Protein AF-A0A7S0QNR1-F1 (afdb_monomer_lite)

Foldseek 3Di:
DVQVVQVVVQVVQLVVLVVVLVVLVVVLVVCVPDPVCVVPPNVVSSVVSVVVSVVDHSGDPDDVVVVVVDDPVVVVVVVVVVPDDPCPDPVNPDDDPDDPDPDPPPVVVPD

pLDDT: mean 79.13, std 11.15, range [51.59, 95.31]

Structure (mmCIF, N/CA/C/O backbone):
data_AF-A0A7S0QNR1-F1
#
_entry.id   AF-A0A7S0QNR1-F1
#
loop_
_atom_site.group_PDB
_atom_site.id
_atom_site.type_symbol
_atom_site.label_atom_id
_atom_site.label_alt_id
_atom_site.label_comp_id
_atom_site.label_asym_id
_atom_site.label_entity_id
_atom_site.label_seq_id
_atom_site.pdbx_PDB_ins_code
_atom_site.Cartn_x
_atom_site.Cartn_y
_atom_site.Cartn_z
_atom_site.occupancy
_atom_site.B_iso_or_equiv
_atom_site.auth_seq_id
_atom_site.auth_comp_id
_atom_site.auth_asym_id
_atom_site.auth_atom_id
_atom_site.pdbx_PDB_model_num
ATOM 1 N N . VAL A 1 1 ? -16.255 -2.489 23.743 1.00 79.06 1 VAL A N 1
ATOM 2 C CA . VAL A 1 1 ? -16.765 -3.231 22.560 1.00 79.06 1 VAL A CA 1
ATOM 3 C C . VAL A 1 1 ? -16.484 -2.485 21.260 1.00 79.06 1 VAL A C 1
ATOM 5 O O . VAL A 1 1 ? -15.588 -2.900 20.547 1.00 79.06 1 VAL A O 1
ATOM 8 N N . LEU A 1 2 ? -17.177 -1.383 20.931 1.00 81.88 2 LEU A N 1
ATOM 9 C CA . LEU A 1 2 ? -16.947 -0.648 19.667 1.00 81.88 2 LEU A CA 1
ATOM 10 C C . LEU A 1 2 ? -15.552 -0.001 19.571 1.00 81.88 2 LEU A C 1
ATOM 12 O O . LEU A 1 2 ? -14.959 0.015 18.498 1.00 81.88 2 LEU A O 1
ATOM 16 N N . SER A 1 3 ? -15.012 0.479 20.695 1.00 86.19 3 SER A N 1
ATOM 17 C CA . SER A 1 3 ? -13.618 0.931 20.819 1.00 86.19 3 SER A CA 1
ATOM 18 C C . SER A 1 3 ? -12.624 -0.162 20.429 1.00 86.19 3 SER A C 1
ATOM 20 O O . SER A 1 3 ? -11.710 0.076 19.648 1.00 86.19 3 SER A O 1
ATOM 22 N N . ASP A 1 4 ? -12.853 -1.367 20.943 1.00 90.44 4 ASP A N 1
ATOM 23 C CA . ASP A 1 4 ? -11.942 -2.504 20.816 1.00 90.44 4 ASP A CA 1
ATOM 24 C C . ASP A 1 4 ? -11.988 -3.039 19.381 1.00 90.44 4 ASP A C 1
ATOM 26 O O . ASP A 1 4 ? -10.953 -3.260 18.760 1.00 90.44 4 ASP A O 1
ATOM 30 N N . VAL A 1 5 ? -13.193 -3.121 18.802 1.00 90.50 5 VAL A N 1
ATOM 31 C CA . VAL A 1 5 ? -13.392 -3.422 17.377 1.00 90.50 5 VAL A CA 1
ATOM 32 C C . VAL A 1 5 ? -12.713 -2.371 16.502 1.00 90.50 5 VAL A C 1
ATOM 34 O O . VAL A 1 5 ? -12.017 -2.719 15.552 1.00 90.50 5 VAL A O 1
ATOM 37 N N . SER A 1 6 ? -12.870 -1.081 16.815 1.00 89.69 6 SER A N 1
ATOM 38 C CA . SER A 1 6 ? -12.200 -0.023 16.058 1.00 89.69 6 SER A CA 1
ATOM 39 C C . SER A 1 6 ? -10.682 -0.151 16.134 1.00 89.69 6 SER A C 1
ATOM 41 O O . SER A 1 6 ? -10.022 0.101 15.131 1.00 89.69 6 SER A O 1
ATOM 43 N N . GLN A 1 7 ? -10.120 -0.510 17.286 1.00 91.12 7 GLN A N 1
ATOM 44 C CA . GLN A 1 7 ? -8.679 -0.673 17.449 1.00 91.12 7 GLN A CA 1
ATOM 45 C C . GLN A 1 7 ? -8.148 -1.856 16.629 1.00 91.12 7 GLN A C 1
ATOM 47 O O . GLN A 1 7 ? -7.162 -1.695 15.909 1.00 91.12 7 GLN A O 1
ATOM 52 N N . GLU A 1 8 ? -8.826 -3.002 16.680 1.00 93.62 8 GLU A N 1
ATOM 53 C CA . GLU A 1 8 ? -8.446 -4.191 15.910 1.00 93.62 8 GLU A CA 1
ATOM 54 C C . GLU A 1 8 ? -8.516 -3.923 14.400 1.00 93.62 8 GLU A C 1
ATOM 56 O O . GLU A 1 8 ? -7.561 -4.173 13.663 1.00 93.62 8 GLU A O 1
ATOM 61 N N . LEU A 1 9 ? -9.611 -3.306 13.938 1.00 90.38 9 LEU A N 1
ATOM 62 C CA . LEU A 1 9 ? -9.765 -2.937 12.532 1.00 90.38 9 LEU A CA 1
ATOM 63 C C . LEU A 1 9 ? -8.675 -1.959 12.087 1.00 90.38 9 LEU A C 1
ATOM 65 O O . LEU A 1 9 ? -8.134 -2.110 10.994 1.00 90.38 9 LEU A O 1
ATOM 69 N N . ARG A 1 10 ? -8.307 -0.972 12.915 1.00 92.31 10 ARG A N 1
ATOM 70 C CA . ARG A 1 10 ? -7.196 -0.065 12.587 1.00 92.31 10 ARG A CA 1
ATOM 71 C C . ARG A 1 10 ? -5.899 -0.834 12.375 1.00 92.31 10 ARG A C 1
ATOM 73 O O . ARG A 1 10 ? -5.246 -0.603 11.364 1.00 92.31 10 ARG A O 1
ATOM 80 N N . ALA A 1 11 ? -5.560 -1.763 13.267 1.00 92.75 11 ALA A N 1
ATOM 81 C CA . ALA A 1 11 ? -4.352 -2.572 13.130 1.00 92.75 11 ALA A CA 1
ATOM 82 C C . ALA A 1 11 ? -4.364 -3.400 11.830 1.00 92.75 11 ALA A C 1
ATOM 84 O O . ALA A 1 11 ? -3.403 -3.351 11.055 1.00 92.75 11 ALA A O 1
ATOM 85 N N . GLU A 1 12 ? -5.470 -4.093 11.540 1.00 94.25 12 GLU A N 1
ATOM 86 C CA . GLU A 1 12 ? -5.610 -4.902 10.323 1.00 94.25 12 GLU A CA 1
ATOM 87 C C . GLU A 1 12 ? -5.521 -4.043 9.048 1.00 94.25 12 GLU A C 1
ATOM 89 O O . GLU A 1 12 ? -4.783 -4.369 8.109 1.00 94.25 12 GLU A O 1
ATOM 94 N N . TYR A 1 13 ? -6.248 -2.921 8.995 1.00 92.06 13 TYR A N 1
ATOM 95 C CA . TYR A 1 13 ? -6.255 -2.040 7.827 1.00 92.06 13 TYR A CA 1
ATOM 96 C C .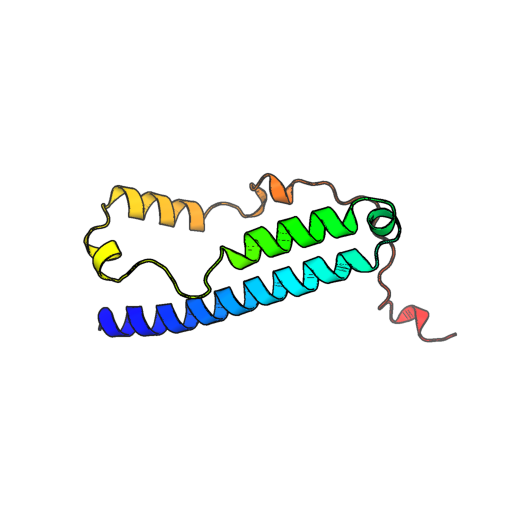 TYR A 1 13 ? -4.925 -1.309 7.636 1.00 92.06 13 TYR A C 1
ATOM 98 O O . TYR A 1 13 ? -4.497 -1.166 6.486 1.00 92.06 13 TYR A O 1
ATOM 106 N N . SER A 1 14 ? -4.240 -0.911 8.712 1.00 93.75 14 SER A N 1
ATOM 107 C CA . SER A 1 14 ? -2.887 -0.346 8.640 1.00 93.75 14 SER A CA 1
ATOM 108 C C . SER A 1 14 ? -1.910 -1.349 8.029 1.00 93.75 14 SER A C 1
ATOM 110 O O . SER A 1 14 ? -1.195 -1.015 7.078 1.00 93.75 14 SER A O 1
ATOM 112 N N . LEU A 1 15 ? -1.943 -2.608 8.483 1.00 95.31 15 LEU A N 1
ATOM 113 C CA . LEU A 1 15 ? -1.117 -3.680 7.923 1.00 95.31 15 LEU A CA 1
ATOM 114 C C . LEU A 1 15 ? -1.439 -3.929 6.441 1.00 95.31 15 LEU A C 1
ATOM 116 O O . LEU A 1 15 ? -0.539 -3.983 5.596 1.00 95.31 15 LEU A O 1
ATOM 120 N N . ARG A 1 16 ? -2.728 -4.025 6.089 1.00 94.56 16 ARG A N 1
ATOM 121 C CA . ARG A 1 16 ? -3.172 -4.195 4.696 1.00 94.56 16 ARG A CA 1
ATOM 122 C C . ARG A 1 16 ? -2.688 -3.042 3.814 1.00 94.56 16 ARG A C 1
ATOM 124 O O . ARG A 1 16 ? -2.221 -3.278 2.698 1.00 94.56 16 ARG A O 1
ATOM 131 N N . LYS A 1 17 ? -2.760 -1.800 4.298 1.00 92.94 17 LYS A N 1
ATOM 132 C CA . LYS A 1 17 ? -2.314 -0.618 3.551 1.00 92.94 17 LYS A CA 1
ATOM 133 C C . LYS A 1 17 ? -0.797 -0.590 3.388 1.00 92.94 17 LYS A C 1
ATOM 135 O O . LYS A 1 17 ? -0.325 -0.319 2.287 1.00 92.94 17 LYS A O 1
ATOM 140 N N . GLN A 1 18 ? -0.036 -0.961 4.416 1.00 94.19 18 GLN A N 1
ATOM 141 C CA . GLN A 1 18 ? 1.417 -1.122 4.319 1.00 94.19 18 GLN A CA 1
ATOM 142 C C . GLN A 1 18 ? 1.802 -2.146 3.238 1.00 94.19 18 GLN A C 1
ATOM 144 O O . GLN A 1 18 ? 2.663 -1.872 2.400 1.00 94.19 18 GLN A O 1
ATOM 149 N N . MET A 1 19 ? 1.114 -3.291 3.194 1.00 94.88 19 MET A N 1
ATOM 150 C CA . MET A 1 19 ? 1.321 -4.305 2.154 1.00 94.88 19 MET A CA 1
ATOM 151 C C . MET A 1 19 ? 1.004 -3.779 0.748 1.00 94.88 19 MET A C 1
ATOM 153 O O . MET A 1 19 ? 1.745 -4.055 -0.198 1.00 94.88 19 MET A O 1
ATOM 157 N N . LEU A 1 20 ? -0.066 -2.994 0.592 1.00 93.44 20 LEU A N 1
ATOM 158 C CA . LEU A 1 20 ? -0.405 -2.363 -0.686 1.00 93.44 20 LEU A CA 1
ATOM 159 C C . LEU A 1 20 ? 0.653 -1.344 -1.126 1.00 93.44 20 LEU A C 1
ATOM 161 O O . LEU A 1 20 ? 1.053 -1.367 -2.289 1.00 93.44 20 LEU A O 1
ATOM 165 N N . LEU A 1 21 ? 1.153 -0.502 -0.218 1.00 92.25 21 LEU A N 1
ATOM 166 C CA . LEU A 1 21 ? 2.221 0.458 -0.518 1.00 92.25 21 LEU A CA 1
ATOM 167 C C . LEU A 1 21 ? 3.507 -0.256 -0.950 1.00 92.25 21 LEU A C 1
ATOM 169 O O . LEU A 1 21 ? 4.110 0.106 -1.963 1.00 92.25 21 LEU A O 1
ATOM 173 N N . GLN A 1 22 ? 3.880 -1.331 -0.251 1.00 92.75 22 GLN A N 1
ATOM 174 C CA . GLN A 1 22 ? 5.017 -2.165 -0.636 1.00 92.75 22 GLN A CA 1
ATOM 175 C C . GLN A 1 22 ? 4.818 -2.781 -2.026 1.00 92.75 22 GLN A C 1
ATOM 177 O O . GLN A 1 22 ? 5.729 -2.755 -2.858 1.00 92.75 22 GLN A O 1
ATOM 182 N N . ARG A 1 23 ? 3.617 -3.300 -2.313 1.00 93.19 23 ARG A N 1
ATOM 183 C CA . ARG A 1 23 ? 3.276 -3.861 -3.626 1.00 93.19 23 ARG A CA 1
ATOM 184 C C . ARG A 1 23 ? 3.400 -2.816 -4.733 1.00 93.19 23 ARG A C 1
ATOM 186 O O . ARG A 1 23 ? 3.965 -3.133 -5.777 1.00 93.19 23 ARG A O 1
ATOM 193 N N . VAL A 1 24 ? 2.927 -1.588 -4.513 1.00 90.44 24 VAL A N 1
ATOM 194 C CA . VAL A 1 24 ? 3.109 -0.481 -5.468 1.00 90.44 24 VAL A CA 1
ATOM 195 C C . VAL A 1 24 ? 4.596 -0.225 -5.711 1.00 90.44 24 VAL A C 1
ATOM 197 O O . VAL A 1 24 ? 5.009 -0.134 -6.864 1.00 90.44 24 VAL A O 1
ATOM 200 N N . GLY A 1 25 ? 5.415 -0.192 -4.655 1.00 87.81 25 GLY A N 1
ATOM 201 C CA . GLY A 1 25 ? 6.863 -0.012 -4.774 1.00 87.81 25 GLY A CA 1
ATOM 202 C C . GLY A 1 25 ? 7.548 -1.099 -5.612 1.00 87.81 25 GLY A C 1
ATOM 203 O O . GLY A 1 25 ? 8.364 -0.790 -6.478 1.00 87.81 25 GLY A O 1
ATOM 204 N N . VAL A 1 26 ? 7.196 -2.371 -5.405 1.00 90.00 26 VAL A N 1
ATOM 205 C CA . VAL A 1 26 ? 7.744 -3.492 -6.192 1.00 90.00 26 VAL A CA 1
ATOM 206 C C . VAL A 1 26 ? 7.278 -3.436 -7.649 1.00 90.00 26 VAL A C 1
ATOM 208 O O . VAL A 1 26 ? 8.082 -3.628 -8.561 1.00 90.00 26 VAL A O 1
ATOM 211 N N . VAL A 1 27 ? 6.001 -3.127 -7.889 1.00 88.50 27 VAL A N 1
ATOM 212 C CA . VAL A 1 27 ? 5.457 -2.967 -9.246 1.00 88.50 27 VAL A CA 1
ATOM 213 C C . VAL A 1 27 ? 6.149 -1.812 -9.973 1.00 88.50 27 VAL A C 1
ATOM 215 O O . VAL A 1 27 ? 6.544 -1.981 -11.123 1.00 88.50 27 VAL A O 1
ATOM 218 N N . ALA A 1 28 ? 6.380 -0.681 -9.304 1.00 85.12 28 ALA A N 1
ATOM 219 C CA . ALA A 1 28 ? 7.108 0.450 -9.874 1.00 85.12 28 ALA A CA 1
ATOM 220 C C . ALA A 1 28 ? 8.521 0.050 -10.328 1.00 85.12 28 ALA A C 1
ATOM 222 O O . ALA A 1 28 ? 8.901 0.335 -11.462 1.00 85.12 28 ALA A O 1
ATOM 223 N N . ARG A 1 29 ? 9.261 -0.693 -9.491 1.00 83.06 29 ARG A N 1
ATOM 224 C CA . ARG A 1 29 ? 10.601 -1.200 -9.842 1.00 83.06 29 ARG A CA 1
ATOM 225 C C . ARG A 1 29 ? 10.584 -2.194 -10.999 1.00 83.06 29 ARG A C 1
ATOM 227 O O . ARG A 1 29 ? 11.521 -2.229 -11.785 1.00 83.06 29 ARG A O 1
ATOM 234 N N . SER A 1 30 ? 9.521 -2.984 -11.161 1.00 84.06 30 SER A N 1
ATOM 235 C CA . SER A 1 30 ? 9.430 -3.929 -12.287 1.00 84.06 30 SER A CA 1
ATOM 236 C C . SER A 1 30 ? 9.503 -3.233 -13.656 1.00 84.06 30 SER A C 1
ATOM 238 O O . SER A 1 30 ? 10.022 -3.803 -14.616 1.00 84.06 30 SER A O 1
ATOM 240 N N . PHE A 1 31 ? 9.062 -1.972 -13.734 1.00 80.75 31 PHE A N 1
ATOM 241 C CA . PHE A 1 31 ? 9.130 -1.174 -14.954 1.00 80.75 31 PHE A CA 1
ATOM 242 C C . PHE A 1 31 ? 10.538 -0.657 -15.280 1.00 80.75 31 PHE A C 1
ATOM 244 O O . PHE A 1 31 ? 10.799 -0.332 -16.437 1.00 80.75 31 PHE A O 1
ATOM 251 N N . GLU A 1 32 ? 11.462 -0.631 -14.314 1.00 76.06 32 GLU A N 1
ATOM 252 C CA . GLU A 1 32 ? 12.854 -0.198 -14.522 1.00 76.06 32 GLU A CA 1
ATOM 253 C C . GLU A 1 32 ? 13.605 -1.110 -15.504 1.00 76.06 32 GLU A C 1
ATOM 255 O O . GLU A 1 32 ? 14.512 -0.675 -16.212 1.00 76.06 32 GLU A O 1
ATOM 260 N N . TYR A 1 33 ? 13.188 -2.373 -15.609 1.00 75.50 33 TYR A N 1
ATOM 261 C CA . TYR A 1 33 ? 13.785 -3.349 -16.517 1.00 75.50 33 TYR A CA 1
ATOM 262 C C . TYR A 1 33 ? 13.207 -3.291 -17.940 1.00 75.50 33 TYR A C 1
ATOM 264 O O . TYR A 1 33 ? 13.744 -3.926 -18.856 1.00 75.50 33 TYR A O 1
ATOM 272 N N . SER A 1 34 ? 12.157 -2.501 -18.179 1.00 79.06 34 SER A N 1
ATOM 273 C CA . SER A 1 34 ? 11.585 -2.323 -19.517 1.00 79.06 34 SER A CA 1
ATOM 274 C C . SER A 1 34 ? 12.552 -1.561 -20.430 1.00 79.06 34 SER A C 1
ATOM 276 O O . SER A 1 34 ? 13.076 -0.511 -20.060 1.00 79.06 34 SER A O 1
ATOM 278 N N . LYS A 1 35 ? 12.805 -2.075 -21.644 1.00 74.38 35 LYS A N 1
ATOM 279 C CA . LYS A 1 35 ? 13.602 -1.357 -22.662 1.00 74.38 35 LYS A CA 1
ATOM 280 C C . LYS A 1 35 ? 12.891 -0.079 -23.121 1.00 74.38 35 LYS A C 1
ATOM 282 O O . LYS A 1 35 ? 13.498 0.980 -23.115 1.00 74.38 35 LYS A O 1
ATOM 287 N N . ALA A 1 36 ? 11.586 -0.172 -23.383 1.00 71.88 36 ALA A N 1
ATOM 288 C CA . ALA A 1 36 ? 10.766 0.950 -23.843 1.00 71.88 36 ALA A CA 1
ATOM 289 C C . ALA A 1 36 ? 10.707 2.117 -22.841 1.00 71.88 36 ALA A C 1
ATOM 291 O O . ALA A 1 36 ? 10.533 3.264 -23.234 1.00 71.88 36 ALA A O 1
ATOM 292 N N . LEU A 1 37 ? 10.837 1.836 -21.539 1.00 72.75 37 LEU A N 1
ATOM 293 C CA . LEU A 1 37 ? 10.756 2.873 -20.510 1.00 72.75 37 LEU A CA 1
ATOM 294 C C . LEU A 1 37 ? 12.114 3.527 -20.211 1.00 72.75 37 LEU A C 1
ATOM 296 O O . LEU A 1 37 ? 12.156 4.714 -19.873 1.00 72.75 37 LEU A O 1
ATOM 300 N N . ARG A 1 38 ? 13.212 2.776 -20.377 1.00 69.00 38 ARG A N 1
ATOM 301 C CA . ARG A 1 38 ? 14.595 3.257 -20.208 1.00 69.00 38 ARG A CA 1
ATOM 302 C C . ARG A 1 38 ? 14.958 4.394 -21.161 1.00 69.00 38 ARG A C 1
ATOM 304 O O . ARG A 1 38 ? 15.769 5.238 -20.805 1.00 69.00 38 ARG A O 1
ATOM 311 N N . GLU A 1 39 ? 14.339 4.437 -22.335 1.00 75.12 39 GLU A N 1
ATOM 312 C CA . GLU A 1 39 ? 14.669 5.392 -23.399 1.00 75.12 39 GLU A CA 1
ATOM 313 C C . GLU A 1 39 ? 14.058 6.794 -23.207 1.00 75.12 39 GLU A C 1
ATOM 315 O O . GLU A 1 39 ? 14.356 7.689 -23.992 1.00 75.12 39 GLU A O 1
ATOM 320 N N . GLY A 1 40 ? 13.268 7.049 -22.150 1.00 69.81 40 GLY A N 1
ATOM 321 C CA . GLY A 1 40 ? 12.864 8.438 -21.876 1.00 69.81 40 GLY A CA 1
ATOM 322 C C . GLY A 1 40 ? 11.907 8.714 -20.718 1.00 69.81 40 GLY A C 1
ATOM 323 O O . GLY A 1 40 ? 11.829 9.854 -20.270 1.00 69.81 40 GLY A O 1
ATOM 324 N N . ALA A 1 41 ? 11.192 7.715 -20.194 1.00 77.69 41 ALA A N 1
ATOM 325 C CA . ALA A 1 41 ? 10.112 7.961 -19.226 1.00 77.6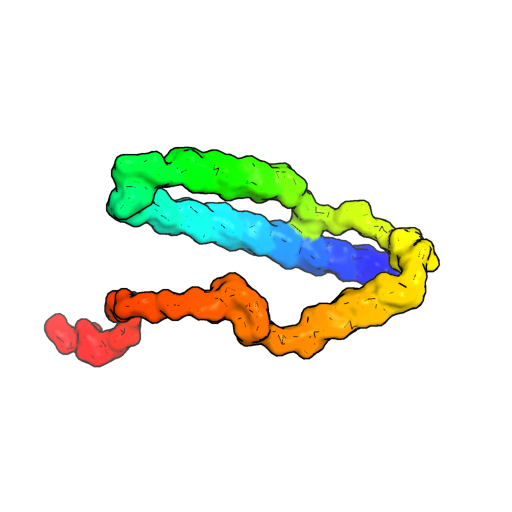9 41 ALA A CA 1
ATOM 326 C C . ALA A 1 41 ? 10.361 7.380 -17.826 1.00 77.69 41 ALA A C 1
ATOM 328 O O . ALA A 1 41 ? 9.629 7.709 -16.892 1.00 77.69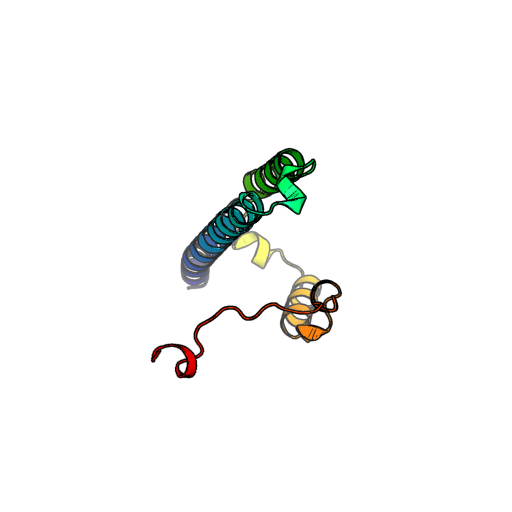 41 ALA A O 1
ATOM 329 N N . GLN A 1 42 ? 11.383 6.537 -17.648 1.00 80.69 42 GLN A N 1
ATOM 330 C CA . GLN A 1 42 ? 11.613 5.801 -16.402 1.00 80.69 42 GLN A CA 1
ATOM 331 C C . GLN A 1 42 ? 11.782 6.715 -15.183 1.00 80.69 42 GLN A C 1
ATOM 333 O O . GLN A 1 42 ? 11.104 6.512 -14.179 1.00 80.69 42 GLN A O 1
ATOM 338 N N . ALA A 1 43 ? 12.658 7.721 -15.267 1.00 79.38 43 ALA A N 1
ATOM 339 C CA . ALA A 1 43 ? 12.932 8.622 -14.145 1.00 79.38 43 ALA A CA 1
ATOM 340 C C . ALA A 1 43 ? 11.706 9.475 -13.772 1.00 79.38 43 ALA A C 1
ATOM 342 O O . ALA A 1 43 ? 11.436 9.715 -12.596 1.00 79.38 43 ALA A O 1
ATOM 343 N N . MET A 1 44 ? 10.929 9.900 -14.771 1.00 84.00 44 MET A N 1
ATOM 344 C CA . MET A 1 44 ? 9.707 10.676 -14.561 1.00 84.00 44 MET A CA 1
ATOM 345 C C . MET A 1 44 ? 8.606 9.821 -13.920 1.00 84.00 44 MET A C 1
ATOM 347 O O . MET A 1 44 ? 7.987 10.246 -12.944 1.00 84.00 44 MET A O 1
ATOM 351 N N . LEU A 1 45 ? 8.415 8.589 -14.406 1.00 83.25 45 LEU A N 1
ATOM 352 C CA . LEU A 1 45 ? 7.455 7.639 -13.846 1.00 83.25 45 LEU A CA 1
ATOM 353 C C . LEU A 1 45 ? 7.811 7.269 -12.400 1.00 83.25 45 LEU A C 1
ATOM 355 O O . LEU A 1 45 ? 6.941 7.306 -11.531 1.00 83.25 45 LEU A O 1
ATOM 359 N N . SER A 1 46 ? 9.078 6.943 -12.126 1.00 82.56 46 SER A N 1
ATOM 360 C CA . SER A 1 46 ? 9.524 6.576 -10.780 1.00 82.56 46 SER A CA 1
ATOM 361 C C . SER A 1 46 ? 9.357 7.738 -9.803 1.00 82.56 46 SER A C 1
ATOM 363 O O . SER A 1 46 ? 8.822 7.539 -8.714 1.00 82.56 46 SER A O 1
ATOM 365 N N . THR A 1 47 ? 9.716 8.957 -10.214 1.00 86.12 47 THR A N 1
ATOM 366 C CA . THR A 1 47 ? 9.546 10.172 -9.404 1.00 86.12 47 THR A CA 1
ATOM 367 C C . THR A 1 47 ? 8.078 10.424 -9.092 1.00 86.12 47 THR A C 1
ATOM 369 O O . THR A 1 47 ? 7.729 10.670 -7.939 1.00 86.12 47 THR A O 1
ATOM 372 N N . ARG A 1 48 ? 7.198 10.303 -10.093 1.00 88.31 48 ARG A N 1
ATOM 373 C CA . ARG A 1 48 ? 5.759 10.497 -9.906 1.00 88.31 48 ARG A CA 1
ATOM 374 C C . ARG A 1 48 ? 5.171 9.455 -8.959 1.00 88.31 48 ARG A C 1
ATOM 376 O O . ARG A 1 48 ? 4.520 9.827 -7.991 1.00 88.31 48 ARG A O 1
ATOM 383 N N . ILE A 1 49 ? 5.448 8.167 -9.181 1.00 86.94 49 ILE A N 1
ATOM 384 C CA . ILE A 1 49 ? 4.937 7.092 -8.317 1.00 86.94 49 ILE A CA 1
ATOM 385 C C . ILE A 1 49 ? 5.461 7.249 -6.886 1.00 86.94 49 ILE A C 1
ATOM 387 O O . ILE A 1 49 ? 4.687 7.137 -5.941 1.00 86.94 49 ILE A O 1
ATOM 391 N N . GLN A 1 50 ? 6.752 7.539 -6.701 1.00 85.94 50 GLN A N 1
ATOM 392 C CA . GLN A 1 50 ? 7.311 7.761 -5.366 1.00 85.94 50 GLN A CA 1
ATOM 393 C C . GLN A 1 50 ? 6.710 8.996 -4.686 1.00 85.94 50 GLN A C 1
ATOM 395 O O . GLN A 1 50 ? 6.471 8.957 -3.481 1.00 85.94 50 GLN A O 1
ATOM 400 N N . GLY A 1 51 ? 6.450 10.070 -5.437 1.00 89.38 51 GLY A N 1
ATOM 401 C CA . GLY A 1 51 ? 5.791 11.274 -4.935 1.00 89.38 51 GLY A CA 1
ATOM 402 C C . GLY A 1 51 ? 4.389 10.989 -4.399 1.00 89.38 51 GLY A C 1
ATOM 403 O O . GLY A 1 51 ? 4.081 11.386 -3.278 1.00 89.38 51 GLY A O 1
ATOM 404 N N . GLU A 1 52 ? 3.579 10.244 -5.152 1.00 89.44 52 GLU A N 1
ATOM 405 C CA . GLU A 1 52 ? 2.237 9.823 -4.726 1.00 89.44 52 GLU A CA 1
ATOM 406 C C . GLU A 1 52 ? 2.301 8.873 -3.520 1.00 89.44 52 GLU A C 1
ATOM 408 O O . GLU A 1 52 ? 1.622 9.078 -2.518 1.00 89.44 52 GL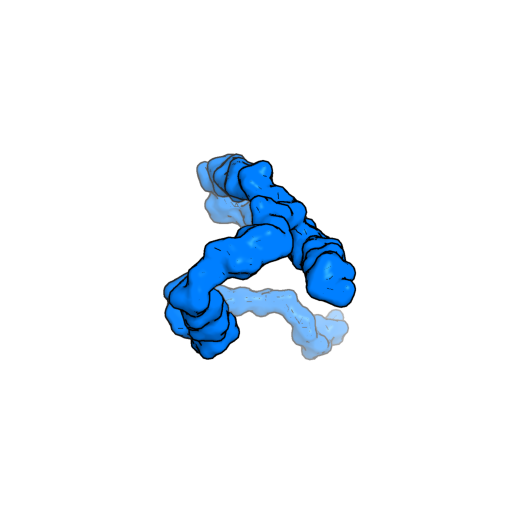U A O 1
ATOM 413 N N . VAL A 1 53 ? 3.173 7.857 -3.561 1.00 87.75 53 VAL A N 1
ATOM 414 C CA . VAL A 1 53 ? 3.317 6.876 -2.469 1.00 87.75 53 VAL A CA 1
ATOM 415 C C . VAL A 1 53 ? 3.745 7.541 -1.159 1.00 87.75 53 VAL A C 1
ATOM 417 O O . VAL A 1 53 ? 3.253 7.150 -0.105 1.00 87.75 53 VAL A O 1
ATOM 420 N N . ARG A 1 54 ? 4.611 8.564 -1.200 1.00 86.62 54 ARG A N 1
ATOM 421 C CA . ARG A 1 54 ? 5.030 9.316 0.000 1.00 86.62 54 ARG A CA 1
ATOM 422 C C . ARG A 1 54 ? 3.894 10.102 0.652 1.00 86.62 54 ARG A C 1
ATOM 424 O O . ARG A 1 54 ? 3.960 10.350 1.851 1.00 86.62 54 ARG A O 1
ATOM 431 N N . GLN A 1 55 ? 2.877 10.498 -0.112 1.00 88.75 55 GLN A N 1
ATOM 432 C CA . GLN A 1 55 ? 1.703 11.195 0.423 1.00 88.75 55 GLN A CA 1
ATOM 433 C C . GLN A 1 55 ? 0.710 10.232 1.089 1.00 88.75 55 GLN A C 1
ATOM 435 O O . GLN A 1 55 ? -0.150 10.657 1.860 1.00 88.75 55 GLN A O 1
ATOM 440 N N . LEU A 1 56 ? 0.825 8.928 0.826 1.00 88.56 56 LEU A N 1
ATOM 441 C CA . LEU A 1 56 ? -0.051 7.911 1.391 1.00 88.56 56 LEU A CA 1
ATOM 442 C C . LEU A 1 56 ? 0.502 7.396 2.725 1.00 88.56 56 LEU A C 1
ATOM 444 O O . LEU A 1 56 ? 1.560 6.777 2.790 1.00 88.56 56 LEU A O 1
ATOM 448 N N . GLN A 1 57 ? -0.260 7.586 3.799 1.00 86.88 57 GLN A N 1
ATOM 449 C CA . GLN A 1 57 ? 0.062 7.037 5.120 1.00 86.88 57 GLN A CA 1
ATOM 450 C C . GLN A 1 57 ? -0.576 5.661 5.309 1.00 86.88 57 GLN A C 1
ATOM 452 O O . GLN A 1 57 ? -1.717 5.465 4.898 1.00 86.88 57 GLN A O 1
ATOM 457 N N . ALA A 1 58 ? 0.126 4.707 5.927 1.00 86.50 58 ALA A N 1
ATOM 458 C CA . ALA A 1 58 ? -0.438 3.387 6.235 1.00 86.50 58 ALA A CA 1
ATOM 459 C C . ALA A 1 58 ? -1.554 3.470 7.290 1.00 86.50 58 ALA A C 1
ATOM 461 O O . ALA A 1 58 ? -2.565 2.785 7.171 1.00 86.50 58 ALA A O 1
ATOM 462 N N . GLU A 1 59 ? -1.397 4.363 8.265 1.00 88.62 59 GLU A N 1
ATOM 463 C CA . GLU A 1 59 ? -2.371 4.568 9.329 1.00 88.62 59 GLU A CA 1
ATOM 464 C C . GLU A 1 59 ? -3.642 5.263 8.792 1.00 88.62 59 GLU A C 1
ATOM 466 O O . GLU A 1 59 ? -3.546 6.198 7.985 1.00 88.62 59 GLU A O 1
ATOM 471 N N . PRO A 1 60 ? -4.848 4.828 9.197 1.00 84.50 60 PRO A N 1
ATOM 472 C CA . PRO A 1 60 ? -6.082 5.512 8.838 1.00 84.50 60 PRO A CA 1
ATOM 473 C C . PRO A 1 60 ? -6.177 6.885 9.519 1.00 84.50 60 PRO A C 1
ATOM 475 O O . PRO A 1 60 ? -5.971 7.019 10.727 1.00 84.50 60 PRO A O 1
ATOM 478 N N . SER A 1 61 ? -6.546 7.900 8.732 1.00 86.44 61 SER A N 1
ATOM 479 C CA . SER A 1 61 ? -6.635 9.312 9.140 1.00 86.44 61 SER A CA 1
ATOM 480 C C . SER A 1 61 ? -7.953 9.702 9.818 1.00 86.44 61 SER A C 1
ATOM 482 O O . SER A 1 61 ? -8.152 10.871 10.125 1.00 86.44 61 SER A O 1
ATOM 484 N N . PHE A 1 62 ? -8.869 8.754 10.002 1.00 84.06 62 PHE A N 1
ATOM 485 C CA . PHE A 1 62 ? -10.160 8.953 10.660 1.00 84.06 62 PHE A CA 1
ATOM 486 C C . PHE A 1 62 ? -10.190 8.183 11.977 1.00 84.06 62 PHE A C 1
ATOM 488 O O . PHE A 1 62 ? -9.456 7.214 12.149 1.00 84.06 62 PHE A O 1
ATOM 495 N N . SER A 1 63 ? -11.043 8.594 12.899 1.00 85.50 63 SER A N 1
ATOM 496 C CA . SER A 1 63 ? -11.252 8.026 14.225 1.00 85.50 63 SER A CA 1
ATOM 497 C C . SER A 1 63 ? -12.652 7.423 14.354 1.00 85.50 63 SER A C 1
ATOM 499 O O . SER A 1 63 ? -13.513 7.596 13.492 1.00 85.50 63 SER A O 1
ATOM 501 N N . ILE A 1 64 ? -12.910 6.739 15.470 1.00 86.50 64 ILE A N 1
ATOM 502 C CA . ILE A 1 64 ? -14.256 6.247 15.781 1.00 86.50 64 ILE A CA 1
ATOM 503 C C . ILE A 1 64 ? -15.268 7.395 15.953 1.00 86.50 64 ILE A C 1
ATOM 505 O O . ILE A 1 64 ? -16.448 7.220 15.666 1.00 86.50 64 ILE A O 1
ATOM 509 N N . TYR A 1 65 ? -14.818 8.587 16.358 1.00 87.56 65 TYR A N 1
ATOM 510 C CA . TYR A 1 65 ? -15.678 9.766 16.484 1.00 87.56 65 TYR A CA 1
ATOM 511 C C . TYR A 1 65 ? -16.199 10.238 15.130 1.00 87.56 65 TYR A C 1
ATOM 513 O O . TYR A 1 65 ? -17.359 10.622 15.025 1.00 87.56 65 TYR A O 1
ATOM 521 N N . ASP A 1 66 ? -15.385 10.125 14.081 1.00 85.81 66 ASP A N 1
ATOM 522 C CA . ASP A 1 66 ? -15.802 10.471 12.721 1.00 85.81 66 ASP A CA 1
ATOM 523 C C . ASP A 1 66 ? -16.920 9.549 12.225 1.00 85.81 66 ASP A C 1
ATOM 525 O O . ASP A 1 66 ? -17.787 9.982 11.472 1.00 85.81 66 ASP A O 1
ATOM 529 N N . VAL A 1 67 ? -16.945 8.298 12.697 1.00 81.31 67 VAL A N 1
ATOM 530 C CA . VAL A 1 67 ? -18.036 7.354 12.420 1.00 81.31 67 VAL A CA 1
ATOM 531 C C . VAL A 1 67 ? -19.312 7.765 13.154 1.00 81.31 67 VAL A C 1
ATOM 533 O O . VAL A 1 67 ? -20.380 7.745 12.554 1.00 81.31 67 VAL A O 1
ATOM 536 N N . TYR A 1 68 ? -19.219 8.183 14.420 1.00 83.69 68 TYR A N 1
ATOM 537 C CA . TYR A 1 68 ? -20.385 8.665 15.174 1.00 83.69 68 TYR A CA 1
ATOM 538 C C . TYR A 1 68 ? -20.960 9.972 14.620 1.00 83.69 68 TYR A C 1
ATOM 540 O O . TYR A 1 68 ? -22.165 10.192 14.691 1.00 83.69 68 TYR A O 1
ATOM 548 N N . CYS A 1 69 ? -20.108 10.834 14.069 1.00 87.75 69 CYS A N 1
ATOM 549 C CA . CYS A 1 69 ? -20.514 12.085 13.436 1.00 87.75 69 CYS A CA 1
ATOM 550 C C . CYS A 1 69 ? -20.954 11.904 11.973 1.00 87.75 69 CYS A C 1
ATOM 552 O O . CYS A 1 69 ? -21.438 12.859 11.358 1.00 87.75 69 CYS A O 1
ATOM 554 N N . ALA A 1 70 ? -20.763 10.716 11.388 1.00 84.69 70 ALA A N 1
ATOM 555 C CA . ALA A 1 70 ? -21.131 10.456 10.006 1.00 84.69 70 ALA A CA 1
ATOM 556 C C . ALA A 1 70 ? -22.655 10.468 9.849 1.00 84.69 70 ALA A C 1
ATOM 558 O O . ALA A 1 70 ? -23.391 9.859 10.620 1.00 84.69 70 ALA A O 1
ATOM 559 N N . ARG A 1 71 ? -23.134 11.153 8.809 1.00 80.38 71 ARG A N 1
ATOM 560 C CA . ARG A 1 71 ? -24.554 11.157 8.457 1.00 80.38 71 ARG A CA 1
ATOM 561 C C . ARG A 1 71 ? -24.944 9.848 7.771 1.00 80.38 71 ARG A C 1
ATOM 563 O O . ARG A 1 71 ? -24.161 9.297 6.992 1.00 80.38 71 ARG A O 1
ATOM 570 N N . ASP A 1 72 ? -26.189 9.422 7.961 1.00 77.00 72 ASP A N 1
ATOM 571 C CA . ASP A 1 72 ? -26.732 8.185 7.378 1.00 77.00 72 ASP A CA 1
ATOM 572 C C . ASP A 1 72 ? -26.598 8.124 5.843 1.00 77.00 72 ASP A C 1
ATOM 574 O O . ASP A 1 72 ? -26.360 7.062 5.261 1.00 77.00 72 ASP A O 1
ATOM 578 N N . ASP A 1 73 ? -26.661 9.273 5.163 1.00 73.38 73 ASP A N 1
ATOM 579 C CA . ASP A 1 73 ? -26.512 9.363 3.706 1.00 73.38 73 ASP A CA 1
ATOM 580 C C . ASP A 1 73 ? -25.086 9.055 3.207 1.00 73.38 73 ASP A C 1
ATOM 582 O O . ASP A 1 73 ? -24.886 8.656 2.054 1.00 73.38 73 ASP A O 1
ATOM 586 N N . VAL A 1 74 ? -24.072 9.221 4.058 1.00 70.31 74 VAL A N 1
ATOM 587 C CA . VAL A 1 74 ? -22.681 8.861 3.743 1.00 70.31 74 VAL A CA 1
ATOM 588 C C . VAL A 1 74 ? -22.498 7.347 3.854 1.00 70.31 74 VAL A C 1
ATOM 590 O O . VAL A 1 74 ? -21.879 6.729 2.984 1.00 70.31 74 VAL A O 1
ATOM 593 N N . VAL A 1 75 ? -23.109 6.729 4.866 1.00 68.81 75 VAL A N 1
ATOM 594 C CA . VAL A 1 75 ? -23.054 5.278 5.107 1.00 68.81 75 VAL A CA 1
ATOM 595 C C . VAL A 1 75 ? -23.716 4.495 3.962 1.00 68.81 75 VAL A C 1
ATOM 597 O O . VAL A 1 75 ? -23.157 3.507 3.473 1.00 68.81 75 VAL A O 1
ATOM 600 N N . ALA A 1 76 ? -24.856 4.974 3.456 1.00 71.56 76 ALA A N 1
ATOM 601 C CA . ALA A 1 76 ? -25.556 4.368 2.316 1.00 71.56 76 ALA A CA 1
ATOM 602 C C . ALA A 1 76 ? -24.735 4.397 1.002 1.00 71.56 76 ALA A C 1
ATOM 604 O O . ALA A 1 76 ? -24.810 3.492 0.165 1.00 71.56 76 ALA A O 1
ATOM 605 N N . ARG A 1 77 ? -23.895 5.422 0.809 1.00 66.75 77 ARG A N 1
ATOM 606 C CA . ARG A 1 77 ? -23.021 5.534 -0.375 1.00 66.75 77 ARG A CA 1
ATOM 607 C C . ARG A 1 77 ? -21.801 4.612 -0.308 1.00 66.75 77 ARG A C 1
ATOM 609 O O . ARG A 1 77 ? -21.386 4.058 -1.327 1.00 66.75 77 ARG A O 1
ATOM 616 N N . LEU A 1 78 ? -21.238 4.407 0.881 1.00 65.50 78 LEU A N 1
ATOM 617 C CA . LEU A 1 78 ? -20.100 3.500 1.076 1.00 65.50 78 LEU A CA 1
ATOM 618 C C . LEU A 1 78 ? -20.489 2.024 0.891 1.00 65.50 78 LEU A C 1
ATOM 620 O O . LEU A 1 78 ? -19.719 1.229 0.362 1.00 65.50 78 LEU A O 1
ATOM 624 N N . THR A 1 79 ? -21.705 1.654 1.283 1.00 62.31 79 THR A N 1
ATOM 625 C CA . THR A 1 79 ? -22.201 0.271 1.179 1.00 62.31 79 THR A CA 1
ATOM 626 C C . THR A 1 79 ? -22.596 -0.122 -0.247 1.00 62.31 79 THR A C 1
ATOM 628 O O . THR A 1 79 ? -22.321 -1.244 -0.676 1.00 62.31 79 THR A O 1
ATOM 631 N N . SER A 1 80 ? -23.160 0.806 -1.025 1.00 60.84 80 SER A N 1
ATOM 632 C CA . SER A 1 80 ? -23.482 0.572 -2.444 1.00 60.84 80 SER A CA 1
ATOM 633 C C . SER A 1 80 ? -22.238 0.442 -3.331 1.00 60.84 80 SER A C 1
ATOM 635 O O . SER A 1 80 ? -22.214 -0.357 -4.263 1.00 60.84 80 SER A O 1
ATOM 637 N N . SER A 1 81 ? -21.164 1.166 -3.016 1.00 60.25 81 SER A N 1
ATOM 638 C CA . SER A 1 81 ? -19.891 1.059 -3.743 1.00 60.25 81 SER A CA 1
ATOM 639 C C . SER A 1 81 ? -19.137 -0.246 -3.454 1.00 60.25 81 SER A C 1
ATOM 641 O O . SER A 1 81 ? -18.453 -0.756 -4.339 1.00 60.25 81 SER A O 1
ATOM 643 N N . ALA A 1 82 ? -19.311 -0.844 -2.270 1.00 60.12 82 ALA A N 1
ATOM 644 C CA . ALA A 1 82 ? -18.745 -2.157 -1.941 1.00 60.12 82 ALA A CA 1
ATOM 645 C C . ALA A 1 82 ? -19.391 -3.323 -2.718 1.00 60.12 82 ALA A C 1
ATOM 647 O O . ALA A 1 82 ? -18.778 -4.378 -2.866 1.00 60.12 82 ALA A O 1
ATOM 648 N N . SER A 1 83 ? -20.615 -3.132 -3.215 1.00 59.69 83 SER A N 1
ATOM 649 C CA . SER A 1 83 ? -21.393 -4.129 -3.966 1.00 59.69 83 SER A CA 1
ATOM 650 C C . SER A 1 83 ? -21.377 -3.894 -5.483 1.00 59.69 83 SER A C 1
ATOM 652 O O . SER A 1 83 ? -21.997 -4.648 -6.232 1.00 59.69 83 SER A O 1
ATOM 654 N N . ALA A 1 84 ? -20.645 -2.880 -5.953 1.00 64.25 84 ALA A N 1
ATOM 655 C CA . ALA A 1 84 ? -20.506 -2.598 -7.374 1.00 64.25 84 ALA A CA 1
ATOM 656 C C . ALA A 1 84 ? -19.704 -3.698 -8.090 1.00 64.25 84 ALA A C 1
ATOM 658 O O . ALA A 1 84 ? -18.679 -4.166 -7.585 1.00 64.25 84 ALA A O 1
ATOM 659 N N . ASP A 1 85 ? -20.149 -4.076 -9.295 1.00 65.12 85 ASP A N 1
ATOM 660 C CA . ASP A 1 85 ? -19.466 -5.071 -10.121 1.00 65.12 85 ASP A CA 1
ATOM 661 C C . ASP A 1 85 ? -18.026 -4.605 -10.399 1.00 65.12 85 ASP A C 1
ATOM 663 O O . ASP A 1 85 ? -17.825 -3.559 -11.036 1.00 65.12 85 ASP A O 1
ATOM 667 N N . PRO A 1 86 ? -17.006 -5.365 -9.961 1.00 59.78 86 PRO A N 1
ATOM 668 C CA . PRO A 1 86 ? -15.619 -5.010 -10.181 1.00 59.78 86 PRO A CA 1
ATOM 669 C C . PRO A 1 86 ? -15.264 -4.844 -11.661 1.00 59.78 86 PRO A C 1
ATOM 671 O O . PRO A 1 86 ? -14.270 -4.167 -11.911 1.00 59.78 86 PRO A O 1
ATOM 674 N N . ALA A 1 87 ? -16.004 -5.419 -12.614 1.00 60.12 87 ALA A N 1
ATOM 675 C CA . ALA A 1 87 ? -15.768 -5.286 -14.054 1.00 60.12 87 ALA A CA 1
ATOM 676 C C . ALA A 1 87 ? -16.225 -3.936 -14.644 1.00 60.12 87 ALA A C 1
ATOM 678 O O . ALA A 1 87 ? -15.761 -3.548 -15.715 1.00 60.12 87 ALA A O 1
ATOM 679 N N . SER A 1 88 ? -17.081 -3.189 -13.940 1.00 64.94 88 SER A N 1
ATOM 680 C CA . SER A 1 88 ? -17.597 -1.889 -14.400 1.00 64.94 88 SER A CA 1
ATOM 681 C C . SER A 1 88 ? -16.573 -0.746 -14.322 1.00 64.94 88 SER A C 1
ATOM 683 O O . SER A 1 88 ? -16.762 0.313 -14.922 1.00 64.94 88 SER A O 1
ATOM 685 N N . ALA A 1 89 ? -15.468 -0.940 -13.595 1.00 64.25 89 ALA A N 1
ATOM 686 C CA . ALA A 1 89 ? -14.450 0.086 -13.421 1.00 64.25 89 ALA A CA 1
ATOM 687 C C . ALA A 1 89 ? -13.691 0.337 -14.735 1.00 64.25 89 ALA A C 1
ATOM 689 O O . ALA A 1 89 ? -13.039 -0.567 -15.256 1.00 64.25 89 ALA A O 1
ATOM 690 N N . SER A 1 90 ? -13.694 1.585 -15.215 1.00 65.62 90 SER A N 1
ATOM 691 C CA . SER A 1 90 ? -13.036 2.007 -16.467 1.00 65.62 90 SER A CA 1
ATOM 692 C C . SER A 1 90 ? -11.570 1.544 -16.580 1.00 65.62 90 SER A C 1
ATOM 694 O O . SER A 1 90 ? -11.124 1.113 -17.640 1.00 65.62 90 SER A O 1
ATOM 696 N N . LEU A 1 91 ? -10.840 1.499 -15.458 1.00 59.91 91 LEU A N 1
ATOM 697 C CA . LEU A 1 91 ? -9.463 0.984 -15.375 1.00 59.91 91 LEU A CA 1
ATOM 698 C C . LEU A 1 91 ? -9.299 -0.492 -15.785 1.00 59.91 91 LEU A C 1
ATOM 700 O O . LEU A 1 91 ? -8.215 -0.888 -16.206 1.00 59.91 91 LEU A O 1
ATOM 704 N N . LYS A 1 92 ? -10.340 -1.319 -15.651 1.00 60.75 92 LYS A N 1
ATOM 705 C CA . LYS A 1 92 ? -10.322 -2.751 -16.001 1.00 60.75 92 LYS A CA 1
ATOM 706 C C . LYS A 1 92 ? -10.831 -3.035 -17.412 1.00 60.75 92 LYS A C 1
ATOM 708 O O . LYS A 1 92 ? -10.792 -4.181 -17.840 1.00 60.75 92 LYS A O 1
ATOM 713 N N . GLN A 1 93 ? -11.264 -2.009 -18.142 1.00 67.19 93 GLN A N 1
ATOM 714 C CA . GLN A 1 93 ? -11.750 -2.144 -19.517 1.00 67.19 93 GLN A CA 1
ATOM 715 C C . GLN A 1 93 ? -10.622 -2.105 -20.559 1.00 67.19 93 GLN A C 1
ATOM 717 O O . GLN A 1 93 ? -10.882 -2.179 -21.758 1.00 67.19 93 GLN A O 1
ATOM 722 N N . VAL A 1 94 ? -9.362 -1.981 -20.131 1.00 66.69 94 VAL A N 1
ATOM 723 C CA . VAL A 1 94 ? -8.228 -1.925 -21.057 1.00 66.69 94 VAL A CA 1
ATOM 724 C C . VAL A 1 94 ? -8.003 -3.299 -21.688 1.00 66.69 94 VAL A C 1
ATOM 726 O O . VAL A 1 94 ? -7.730 -4.281 -20.995 1.00 66.69 94 VAL A O 1
ATOM 729 N N . LEU A 1 95 ? -8.070 -3.357 -23.020 1.00 72.94 95 LEU A N 1
ATOM 730 C CA . LEU A 1 95 ? -7.754 -4.555 -23.788 1.00 72.94 95 LEU A CA 1
ATOM 731 C C . LEU A 1 95 ? -6.252 -4.858 -23.671 1.00 72.94 95 LEU A C 1
ATOM 733 O O . LEU A 1 95 ? -5.412 -4.145 -24.223 1.00 72.94 95 LEU A O 1
ATOM 737 N N . ILE A 1 96 ? -5.905 -5.926 -22.953 1.00 70.12 96 ILE A N 1
ATOM 738 C CA . ILE A 1 96 ? -4.525 -6.412 -22.888 1.00 70.12 96 ILE A CA 1
ATOM 739 C C . ILE A 1 96 ? -4.214 -7.079 -24.233 1.00 70.12 96 ILE A C 1
ATOM 741 O O . ILE A 1 96 ? -4.836 -8.076 -24.592 1.00 70.12 96 ILE A O 1
ATOM 745 N N . GLY A 1 97 ? -3.271 -6.503 -24.985 1.00 76.31 97 GLY A N 1
ATOM 746 C CA . GLY A 1 97 ? -2.822 -7.031 -26.276 1.00 76.31 97 GLY A CA 1
ATOM 747 C C . GLY A 1 97 ? -2.131 -8.397 -26.168 1.00 76.31 97 GLY A C 1
ATOM 748 O O . GLY A 1 97 ? -2.179 -9.069 -25.141 1.00 76.31 97 GLY A O 1
ATOM 749 N N . ARG A 1 98 ? -1.450 -8.825 -27.237 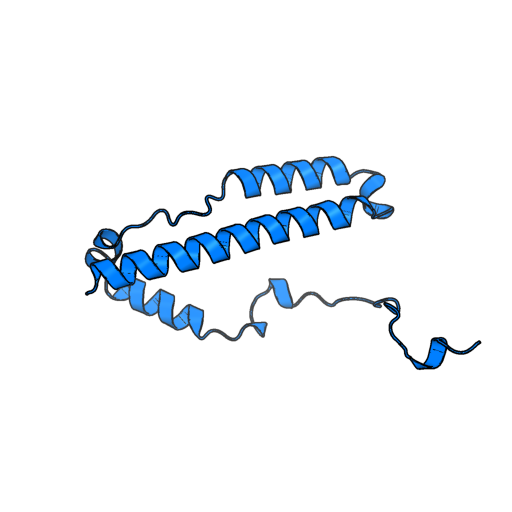1.00 79.44 98 ARG A N 1
ATOM 750 C CA . ARG A 1 98 ? -0.788 -10.139 -27.306 1.00 79.44 98 ARG A CA 1
ATOM 751 C C . ARG A 1 98 ? 0.172 -10.343 -26.123 1.00 79.44 98 ARG A C 1
ATOM 753 O O . ARG A 1 98 ? 1.236 -9.731 -26.070 1.00 79.44 98 ARG A O 1
ATOM 760 N N . VAL A 1 99 ? -0.200 -11.220 -25.191 1.00 76.31 99 VAL A N 1
ATOM 761 C CA . VAL A 1 99 ? 0.621 -11.560 -24.024 1.00 76.31 99 VAL A CA 1
ATOM 762 C C . VAL A 1 99 ? 1.634 -12.632 -24.442 1.00 76.31 99 VAL A C 1
ATOM 764 O O . VAL A 1 99 ? 1.215 -13.712 -24.864 1.00 76.31 99 VAL A O 1
ATOM 767 N N . PRO A 1 100 ? 2.951 -12.364 -24.373 1.00 69.94 100 PRO A N 1
ATOM 768 C CA . PRO A 1 100 ? 3.962 -13.380 -24.643 1.00 69.94 100 PRO A CA 1
ATOM 769 C C . PRO A 1 100 ? 3.880 -14.502 -23.602 1.00 69.94 100 PRO A C 1
ATOM 771 O O . PRO A 1 100 ? 3.499 -14.263 -22.452 1.00 69.94 100 PRO A O 1
ATOM 774 N N . ASP A 1 101 ? 4.221 -15.724 -24.013 1.00 81.06 101 ASP A N 1
ATOM 775 C CA . ASP A 1 101 ? 4.218 -16.885 -23.122 1.00 81.06 101 ASP A CA 1
ATOM 776 C C . ASP A 1 101 ? 5.130 -16.612 -21.916 1.00 81.06 101 ASP A C 1
ATOM 778 O O . ASP A 1 101 ? 6.276 -16.188 -22.072 1.00 81.06 101 ASP A O 1
ATOM 782 N N . ARG A 1 102 ? 4.603 -16.803 -20.704 1.00 77.25 102 ARG A N 1
ATOM 783 C CA . ARG A 1 102 ? 5.305 -16.484 -19.448 1.00 77.25 102 ARG A CA 1
ATOM 784 C C . ARG A 1 102 ? 6.072 -17.682 -18.884 1.00 77.25 102 ARG A C 1
ATOM 786 O O . ARG A 1 102 ? 6.573 -17.610 -17.765 1.00 77.25 102 ARG A O 1
ATOM 793 N N . GLY A 1 103 ? 6.168 -18.771 -19.650 1.00 73.88 103 GLY A N 1
ATOM 794 C CA . GLY A 1 103 ? 6.754 -20.024 -19.187 1.00 73.88 103 GLY A CA 1
ATOM 795 C C . GLY A 1 103 ? 5.860 -20.739 -18.167 1.00 73.88 103 GLY A C 1
ATOM 796 O O . GLY A 1 103 ? 4.742 -20.317 -17.884 1.00 73.88 103 GLY A O 1
ATOM 797 N N . GLY A 1 104 ? 6.334 -21.871 -17.641 1.00 68.44 104 GLY A N 1
ATOM 798 C CA . GLY A 1 104 ? 5.562 -22.732 -16.730 1.00 68.44 104 GLY A CA 1
ATOM 799 C C . GLY A 1 104 ? 4.791 -23.860 -17.422 1.00 68.44 104 GLY A C 1
ATOM 800 O O . GLY A 1 104 ? 4.143 -24.671 -16.763 1.00 68.44 104 GLY A O 1
ATOM 801 N N . ARG A 1 105 ? 4.894 -23.974 -18.751 1.00 78.06 105 ARG A N 1
ATOM 802 C CA . ARG A 1 105 ? 4.416 -25.153 -19.477 1.00 78.06 105 ARG A CA 1
ATOM 803 C C . ARG A 1 105 ? 5.329 -26.335 -19.158 1.00 78.06 105 ARG A C 1
ATOM 805 O O . ARG A 1 105 ? 6.432 -26.430 -19.688 1.00 78.06 105 ARG A O 1
ATOM 812 N N . VAL A 1 106 ? 4.838 -27.250 -18.322 1.00 66.75 106 VAL A N 1
ATOM 813 C CA . VAL A 1 106 ? 5.511 -28.516 -17.965 1.00 66.75 106 VAL A CA 1
ATOM 814 C C . VAL A 1 106 ? 5.924 -29.353 -19.182 1.00 66.75 106 VAL A C 1
ATOM 816 O O . VAL A 1 106 ? 6.866 -30.132 -19.100 1.00 66.75 106 VAL A O 1
ATOM 819 N N . ALA A 1 107 ? 5.275 -29.148 -20.331 1.00 68.94 107 ALA A N 1
ATOM 820 C CA . ALA A 1 107 ? 5.615 -29.795 -21.596 1.00 68.94 107 ALA A CA 1
ATOM 821 C C . ALA A 1 107 ? 7.001 -29.403 -22.154 1.00 68.94 107 ALA A C 1
ATOM 823 O O . ALA A 1 107 ? 7.579 -30.178 -22.904 1.00 68.94 107 ALA A O 1
ATOM 824 N N . ASN A 1 108 ? 7.557 -28.248 -21.769 1.00 60.03 108 ASN A N 1
ATOM 825 C CA . ASN A 1 108 ? 8.845 -27.755 -22.280 1.00 60.03 108 ASN A CA 1
ATOM 826 C C . ASN A 1 108 ? 10.042 -28.121 -21.377 1.00 60.03 108 ASN A C 1
ATOM 828 O O . ASN A 1 108 ? 11.155 -27.679 -21.632 1.00 60.03 108 ASN A O 1
ATOM 832 N N . LEU A 1 109 ? 9.820 -28.887 -20.300 1.00 59.59 109 LEU A N 1
ATOM 833 C CA . LEU A 1 109 ? 10.844 -29.255 -19.306 1.00 59.59 109 LEU A CA 1
ATOM 834 C C . LEU A 1 109 ? 11.621 -30.539 -19.654 1.00 59.59 109 LEU A C 1
ATOM 836 O O . LEU A 1 109 ? 12.476 -30.959 -18.880 1.00 59.59 109 LEU A O 1
ATOM 840 N N . ARG A 1 110 ? 11.330 -31.173 -20.795 1.00 57.38 110 ARG A N 1
ATOM 841 C CA . ARG A 1 110 ? 12.055 -32.349 -21.295 1.00 57.38 110 ARG A CA 1
ATOM 842 C C . ARG A 1 110 ? 12.474 -32.117 -22.744 1.00 57.38 110 ARG A C 1
ATOM 844 O O . ARG A 1 110 ? 11.708 -32.417 -23.656 1.00 57.38 110 ARG A O 1
ATOM 851 N N . ALA A 1 111 ? 13.670 -31.575 -22.921 1.00 51.59 111 ALA A N 1
ATOM 852 C CA . ALA A 1 111 ? 14.457 -31.643 -24.146 1.00 51.59 111 ALA A CA 1
ATOM 853 C C . ALA A 1 111 ? 15.922 -31.814 -23.740 1.00 51.59 111 ALA A C 1
ATOM 855 O O . ALA A 1 111 ? 16.328 -31.119 -22.780 1.00 51.59 111 ALA A O 1
#

Secondary structure (DSSP, 8-state):
-HHHHHHHHHHHHHHHHHHHHHHHHHHHHHGGG-HHHHTTTHHHHHHHHHHHHHH--SS-S--HHHHHT--HHHHHHHHHHHTS-GGGSGGG------PPP-S--GGGS--

Sequence (111 aa):
VLSDVSQELRAEYSLRKQMLLQRVGVVARSFEYSKALREGAQAMLSTRIQGEVRQLQAEPSFSIYDVYCARDDVVARLTSSASADPASASLKQVLIGRVPDRGGRVANLRA

Radius of gyration: 20.73 Å; chains: 1; bounding box: 41×44×50 Å

Organism: NCBI:txid233186

InterPro domains:
  IPR018797 FAM98 [PF10239] (2-108)
  IPR018797 FAM98 [PT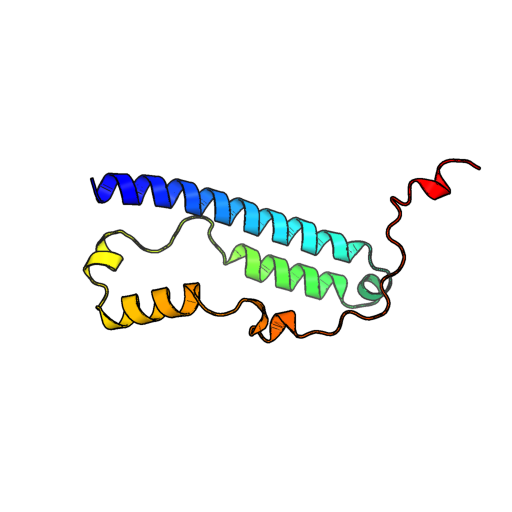HR31353] (2-109)